Protein AF-A0A3N4K9Q2-F1 (afdb_monomer_lite)

Foldseek 3Di:
DDDDPPVVVVVVVVVLLVQLVVCVVVVDDLVVSVVVDVDHSVVSCVSCVVVVPD

Structure (mmCIF, N/CA/C/O backbone):
data_AF-A0A3N4K9Q2-F1
#
_entry.id   AF-A0A3N4K9Q2-F1
#
loop_
_atom_site.group_PDB
_atom_site.id
_atom_site.type_symbol
_atom_site.label_atom_id
_atom_site.label_alt_id
_atom_site.label_comp_id
_atom_site.label_asym_id
_atom_site.label_entity_id
_atom_site.label_seq_id
_atom_site.pdbx_PDB_ins_code
_atom_site.Cartn_x
_atom_site.Cartn_y
_atom_site.Cartn_z
_atom_site.occupancy
_atom_site.B_iso_or_equiv
_atom_site.auth_seq_id
_atom_site.auth_comp_id
_atom_site.auth_asym_id
_atom_site.auth_atom_id
_atom_site.pdbx_PDB_model_num
ATOM 1 N N . MET A 1 1 ? 31.936 -4.064 -17.528 1.00 50.06 1 MET A N 1
ATOM 2 C CA . MET A 1 1 ? 31.162 -4.508 -16.346 1.00 50.06 1 MET A CA 1
ATOM 3 C C . MET A 1 1 ? 29.998 -3.541 -16.135 1.00 50.06 1 MET A C 1
ATOM 5 O O . MET A 1 1 ? 30.241 -2.477 -15.571 1.00 50.06 1 MET A O 1
ATOM 9 N N . PRO A 1 2 ? 28.769 -3.799 -16.627 1.00 51.03 2 PRO A N 1
ATOM 10 C CA . PRO A 1 2 ? 27.670 -2.883 -16.354 1.00 51.03 2 PRO A CA 1
ATOM 11 C C . PRO A 1 2 ? 27.258 -3.031 -14.885 1.00 51.03 2 PRO A C 1
ATOM 13 O O . PRO A 1 2 ? 26.840 -4.093 -14.427 1.00 51.03 2 PRO A O 1
ATOM 16 N N . LYS A 1 3 ? 27.460 -1.947 -14.134 1.00 54.03 3 LYS A N 1
ATOM 17 C CA . LYS A 1 3 ? 27.150 -1.818 -12.712 1.00 54.03 3 LYS A CA 1
ATOM 18 C C . LYS A 1 3 ? 25.634 -1.932 -12.473 1.00 54.03 3 LYS A C 1
ATOM 20 O O . LYS A 1 3 ? 24.844 -1.144 -12.979 1.00 54.03 3 LYS A O 1
ATOM 25 N N . THR A 1 4 ? 25.266 -2.911 -11.645 1.00 57.06 4 THR A N 1
ATOM 26 C CA . THR A 1 4 ? 24.235 -2.813 -10.593 1.00 57.06 4 THR A CA 1
ATOM 27 C C . THR A 1 4 ? 22.816 -2.370 -10.986 1.00 57.06 4 THR A C 1
ATOM 29 O O . THR A 1 4 ? 22.257 -1.451 -10.393 1.00 57.06 4 THR A O 1
ATOM 32 N N . ILE A 1 5 ? 22.149 -3.115 -11.868 1.00 59.69 5 ILE A N 1
ATOM 33 C CA . ILE A 1 5 ? 20.670 -3.087 -12.017 1.00 59.69 5 ILE A CA 1
ATOM 34 C C . ILE A 1 5 ? 19.926 -3.413 -10.703 1.00 59.69 5 ILE A C 1
ATOM 36 O O . ILE A 1 5 ? 18.797 -2.972 -10.486 1.00 59.69 5 ILE A O 1
ATOM 40 N N . ASN A 1 6 ? 20.571 -4.146 -9.792 1.00 55.53 6 ASN A N 1
ATOM 41 C CA . ASN A 1 6 ? 19.973 -4.581 -8.528 1.00 55.53 6 ASN A CA 1
ATOM 42 C C . ASN A 1 6 ? 19.810 -3.455 -7.490 1.00 55.53 6 ASN A C 1
ATOM 44 O O . ASN A 1 6 ? 18.914 -3.544 -6.653 1.00 55.53 6 ASN A O 1
ATOM 48 N N . GLY A 1 7 ? 20.626 -2.393 -7.549 1.00 59.50 7 GLY A N 1
ATOM 49 C CA . GLY A 1 7 ? 20.537 -1.264 -6.611 1.00 59.50 7 GLY A CA 1
ATOM 50 C C . GLY A 1 7 ? 19.249 -0.461 -6.798 1.00 59.50 7 GLY A C 1
ATOM 51 O O . GLY A 1 7 ? 18.483 -0.291 -5.852 1.00 59.50 7 GLY A O 1
ATOM 52 N N . LYS A 1 8 ? 18.941 -0.099 -8.051 1.00 62.97 8 LYS A N 1
ATOM 53 C CA . LYS A 1 8 ? 17.734 0.668 -8.403 1.00 62.97 8 LYS A CA 1
ATOM 54 C C . LYS A 1 8 ? 16.441 -0.047 -8.000 1.00 62.97 8 LYS A C 1
ATOM 56 O O . LYS A 1 8 ? 15.562 0.562 -7.407 1.00 62.97 8 LYS A O 1
ATOM 61 N N . ARG A 1 9 ? 16.341 -1.363 -8.239 1.00 63.75 9 ARG A N 1
ATOM 62 C CA . ARG A 1 9 ? 15.153 -2.155 -7.852 1.00 63.75 9 ARG A CA 1
ATOM 63 C C . ARG A 1 9 ? 14.901 -2.169 -6.344 1.00 63.75 9 ARG A C 1
ATOM 65 O O . ARG A 1 9 ? 13.750 -2.251 -5.919 1.00 63.75 9 ARG A O 1
ATOM 72 N N . ARG A 1 10 ? 15.962 -2.142 -5.532 1.00 69.12 10 ARG A N 1
ATOM 73 C CA . ARG A 1 10 ? 15.844 -2.162 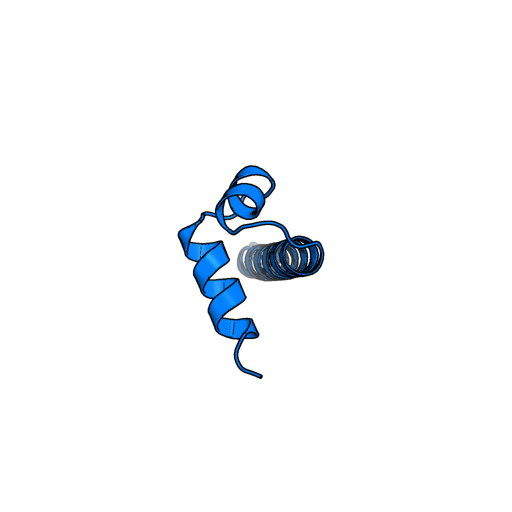-4.069 1.00 69.12 10 ARG A CA 1
ATOM 74 C C . ARG A 1 10 ? 15.364 -0.817 -3.528 1.00 69.12 10 ARG A C 1
ATOM 76 O O . ARG A 1 10 ? 14.561 -0.806 -2.601 1.00 69.12 10 ARG A O 1
ATOM 83 N N . GLU A 1 11 ? 15.819 0.283 -4.121 1.00 72.25 11 GLU A N 1
ATOM 84 C CA . GLU A 1 11 ? 15.370 1.636 -3.773 1.00 72.25 11 GLU A CA 1
ATOM 85 C C . GLU A 1 11 ? 13.911 1.874 -4.169 1.00 72.25 11 GLU A C 1
ATOM 87 O O . GLU A 1 11 ? 13.135 2.318 -3.326 1.00 72.25 11 GLU A O 1
ATOM 92 N N . SER A 1 12 ? 13.497 1.474 -5.380 1.00 75.25 12 SER A N 1
ATOM 93 C CA . SER A 1 12 ? 12.095 1.590 -5.817 1.00 75.25 12 SER A CA 1
AT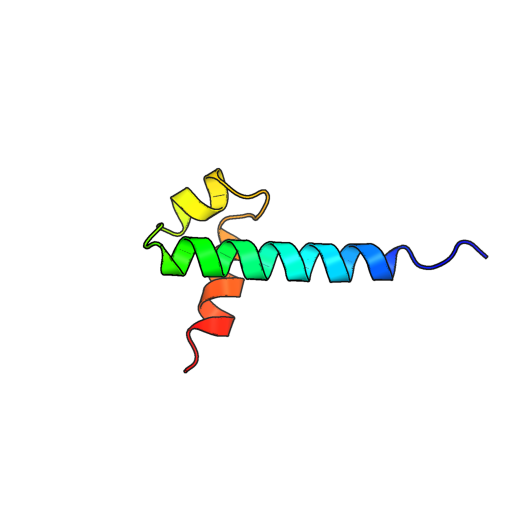OM 94 C C . SER A 1 12 ? 11.132 0.866 -4.872 1.00 75.25 12 SER A C 1
ATOM 96 O O . SER A 1 12 ? 10.152 1.453 -4.432 1.00 75.25 12 SER A O 1
ATOM 98 N N . ARG A 1 13 ? 11.458 -0.366 -4.451 1.00 79.00 13 ARG A N 1
ATOM 99 C CA . ARG A 1 13 ? 10.636 -1.110 -3.476 1.00 79.00 13 ARG A CA 1
ATOM 100 C C . ARG A 1 13 ? 10.542 -0.432 -2.110 1.00 79.00 13 ARG A C 1
ATOM 102 O O . ARG A 1 13 ? 9.554 -0.615 -1.405 1.00 79.00 13 ARG A O 1
ATOM 109 N N . LYS A 1 14 ? 11.587 0.289 -1.693 1.00 81.50 14 LYS A N 1
ATOM 110 C CA . LYS A 1 14 ? 11.576 1.016 -0.419 1.00 81.50 14 LYS A CA 1
ATOM 111 C C . LYS A 1 14 ? 10.641 2.224 -0.504 1.00 81.50 14 LYS A C 1
ATOM 113 O O . LYS A 1 14 ? 9.882 2.437 0.433 1.00 81.50 14 LYS A O 1
ATOM 118 N N . LEU A 1 15 ? 10.669 2.951 -1.622 1.00 84.00 15 LEU A N 1
ATOM 119 C CA . LEU A 1 15 ? 9.765 4.075 -1.883 1.00 84.00 15 LEU A CA 1
ATOM 120 C C . LEU A 1 15 ? 8.302 3.619 -1.961 1.00 84.00 15 LEU A C 1
ATOM 122 O O . LEU A 1 15 ? 7.474 4.162 -1.240 1.00 84.00 15 LEU A O 1
ATOM 126 N N . GLU A 1 16 ? 8.015 2.550 -2.713 1.00 85.94 16 GLU A N 1
ATOM 127 C CA . GLU A 1 16 ? 6.675 1.938 -2.795 1.00 85.94 16 GLU A CA 1
ATOM 128 C C . GLU A 1 16 ? 6.126 1.560 -1.408 1.00 85.94 16 GLU A C 1
ATOM 130 O O . GLU A 1 16 ? 4.946 1.729 -1.117 1.00 85.94 16 GLU A O 1
ATOM 135 N N . CYS A 1 17 ? 6.987 1.047 -0.524 1.00 89.00 17 CYS A N 1
ATOM 136 C CA . CYS A 1 17 ? 6.594 0.679 0.832 1.00 89.00 17 CYS A CA 1
ATOM 137 C C . CYS A 1 17 ? 6.229 1.898 1.689 1.00 89.00 17 CYS A C 1
ATOM 139 O O . CYS A 1 17 ? 5.280 1.817 2.463 1.00 89.00 17 CYS A O 1
ATOM 141 N N . ILE A 1 18 ? 6.983 2.995 1.577 1.00 90.12 18 ILE A N 1
ATOM 142 C CA . ILE A 1 18 ? 6.725 4.233 2.327 1.00 90.12 18 ILE A CA 1
ATOM 143 C C . ILE A 1 18 ? 5.398 4.841 1.870 1.00 90.12 18 ILE A C 1
ATOM 145 O O . ILE A 1 18 ? 4.538 5.112 2.701 1.00 90.12 18 ILE A O 1
ATOM 149 N N . GLU A 1 19 ? 5.192 4.941 0.557 1.00 91.75 19 GLU A N 1
ATOM 150 C CA . GLU A 1 19 ? 3.973 5.501 -0.033 1.00 91.75 19 GLU A CA 1
ATOM 151 C C . GLU A 1 19 ? 2.712 4.727 0.394 1.00 91.75 19 GLU A C 1
ATOM 153 O O . GLU A 1 19 ? 1.711 5.316 0.802 1.00 91.75 19 GLU A O 1
ATOM 158 N N . VAL A 1 20 ? 2.772 3.388 0.390 1.00 92.12 20 VAL A N 1
ATOM 159 C CA . VAL A 1 20 ? 1.671 2.533 0.867 1.00 92.12 20 VAL A CA 1
ATOM 160 C C . VAL A 1 20 ? 1.346 2.783 2.346 1.00 92.12 20 VAL A C 1
ATOM 162 O O . VAL A 1 20 ? 0.171 2.802 2.716 1.00 92.12 20 VAL A O 1
ATOM 165 N N . LEU A 1 21 ? 2.360 2.970 3.196 1.00 91.62 21 LEU A N 1
ATOM 166 C CA . LEU A 1 21 ? 2.167 3.214 4.630 1.00 91.62 21 LEU A CA 1
ATOM 167 C C . LEU A 1 21 ? 1.597 4.607 4.906 1.00 91.62 21 LEU A C 1
ATOM 169 O O . LEU A 1 21 ? 0.701 4.734 5.739 1.00 91.62 21 LEU A O 1
ATOM 173 N N . GLU A 1 22 ? 2.066 5.630 4.193 1.00 93.19 22 GLU A N 1
ATOM 174 C CA . GLU A 1 22 ? 1.544 6.996 4.303 1.00 93.19 22 GLU A CA 1
ATOM 175 C C . GLU A 1 22 ? 0.068 7.065 3.903 1.00 93.19 22 GLU A C 1
ATOM 177 O O . GLU A 1 22 ? -0.746 7.646 4.623 1.00 93.19 22 GLU A O 1
ATOM 182 N N . LEU A 1 23 ? -0.310 6.411 2.800 1.00 92.94 23 LEU A N 1
ATOM 183 C CA . LEU A 1 23 ? -1.706 6.345 2.375 1.00 92.94 23 LEU A CA 1
ATOM 184 C C . LEU A 1 23 ? -2.566 5.557 3.375 1.00 92.94 23 LEU A C 1
ATOM 186 O O . LEU A 1 23 ? -3.682 5.967 3.690 1.00 92.94 23 LEU A O 1
ATOM 190 N N . GLN A 1 24 ? -2.060 4.458 3.938 1.00 91.56 24 GLN A N 1
ATOM 191 C CA . GLN A 1 24 ? -2.798 3.736 4.976 1.00 91.56 24 GLN A CA 1
ATOM 192 C C . GLN A 1 24 ? -2.992 4.590 6.240 1.00 91.56 24 GLN A C 1
ATOM 194 O O . GLN A 1 24 ? -4.072 4.558 6.830 1.00 91.56 24 GLN A O 1
ATOM 199 N N . ALA A 1 25 ? -1.984 5.372 6.642 1.00 89.81 25 ALA A N 1
ATOM 200 C CA . ALA A 1 25 ? -2.070 6.285 7.785 1.00 89.81 25 ALA A CA 1
ATOM 201 C C . ALA A 1 25 ? -3.082 7.422 7.559 1.00 89.81 25 ALA A C 1
ATOM 203 O O . ALA A 1 25 ? -3.735 7.864 8.499 1.00 89.81 25 ALA A O 1
ATOM 204 N N . GLN A 1 26 ? -3.271 7.845 6.307 1.00 93.00 26 GLN A N 1
ATOM 205 C CA . GLN A 1 26 ? -4.327 8.782 5.902 1.00 93.00 26 GLN A CA 1
ATOM 206 C C . GLN A 1 26 ? -5.734 8.143 5.874 1.00 93.00 26 GLN A C 1
ATOM 208 O O . GLN A 1 26 ? -6.713 8.831 5.591 1.00 93.00 26 GLN A O 1
ATOM 213 N N . GLY A 1 27 ? -5.857 6.843 6.163 1.00 91.56 27 GLY A N 1
ATOM 214 C CA . GLY A 1 27 ? -7.133 6.126 6.217 1.00 91.56 27 GLY A CA 1
ATOM 215 C C . GLY A 1 27 ? -7.604 5.562 4.876 1.00 91.56 27 GLY A C 1
ATOM 216 O O . GLY A 1 27 ? -8.753 5.132 4.769 1.00 91.56 27 GLY A O 1
ATOM 217 N N . PHE A 1 28 ? -6.745 5.535 3.850 1.00 92.19 28 PHE A N 1
ATOM 218 C CA . PHE A 1 28 ? -7.097 4.906 2.579 1.00 92.19 28 PHE A CA 1
ATOM 219 C C . PHE A 1 28 ? -7.245 3.391 2.734 1.00 92.19 28 PHE A C 1
ATOM 221 O 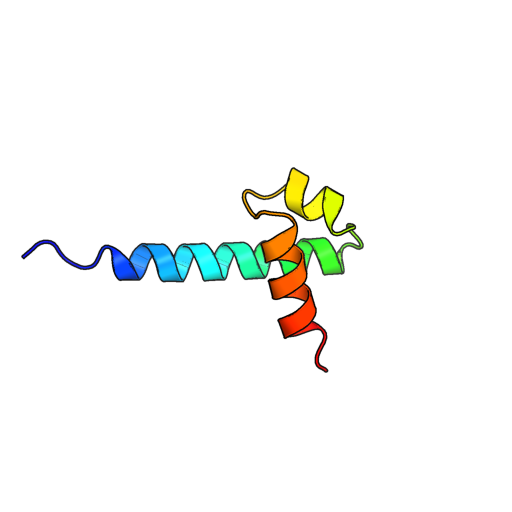O . PHE A 1 28 ? -6.522 2.729 3.477 1.00 92.19 28 PHE A O 1
ATOM 228 N N . THR A 1 29 ? -8.194 2.825 1.993 1.00 89.88 29 THR A N 1
ATOM 229 C CA . THR A 1 29 ? -8.393 1.373 1.922 1.00 89.88 29 THR A CA 1
ATOM 230 C C . THR A 1 29 ? -7.378 0.720 0.985 1.00 89.88 29 THR A C 1
ATOM 232 O O . THR A 1 29 ? -6.872 1.352 0.057 1.00 89.88 29 THR A O 1
ATOM 235 N N . HIS A 1 30 ? -7.145 -0.587 1.140 1.00 89.69 30 HIS A N 1
ATOM 236 C CA . HIS A 1 30 ? -6.218 -1.342 0.283 1.00 89.69 30 HIS A CA 1
ATOM 237 C C . HIS A 1 30 ? -6.479 -1.159 -1.222 1.00 89.69 30 HIS A C 1
ATOM 239 O O . HIS A 1 30 ? -5.539 -1.129 -2.015 1.00 89.69 30 HIS A O 1
ATOM 245 N N . HIS A 1 31 ? -7.750 -1.054 -1.625 1.00 90.94 31 HIS A N 1
ATOM 246 C CA . HIS A 1 31 ? -8.122 -0.845 -3.022 1.00 90.94 31 HIS A CA 1
ATOM 247 C C . HIS A 1 31 ? -7.701 0.536 -3.513 1.00 90.94 31 HIS A C 1
ATOM 249 O O . HIS A 1 31 ? -7.019 0.622 -4.525 1.00 90.94 31 HIS A O 1
ATOM 255 N N . GLN A 1 32 ? -8.014 1.585 -2.753 1.00 92.44 32 GLN A N 1
ATOM 256 C CA . GLN A 1 32 ? -7.654 2.956 -3.111 1.00 92.44 32 GLN A CA 1
ATOM 257 C C . GLN A 1 32 ? -6.137 3.164 -3.151 1.00 92.44 32 GLN A C 1
ATOM 259 O O . GLN A 1 32 ? -5.646 3.894 -4.005 1.00 92.44 32 GLN A O 1
ATOM 264 N N . ILE A 1 33 ? -5.392 2.510 -2.256 1.00 92.88 33 ILE A N 1
ATOM 265 C CA . ILE A 1 33 ? -3.924 2.554 -2.256 1.00 92.88 33 ILE A CA 1
ATOM 266 C C . ILE A 1 33 ? -3.372 1.931 -3.542 1.00 92.88 33 ILE A C 1
ATOM 268 O O . ILE A 1 33 ? -2.508 2.515 -4.189 1.00 92.88 33 ILE A O 1
ATOM 272 N N . ALA A 1 34 ? -3.880 0.766 -3.942 1.00 91.88 34 ALA A N 1
ATOM 273 C CA . ALA A 1 34 ? -3.437 0.106 -5.168 1.00 91.88 34 ALA A CA 1
ATOM 274 C C . ALA A 1 34 ? -3.855 0.853 -6.445 1.00 91.88 34 ALA A C 1
ATOM 276 O O . ALA A 1 34 ? -3.178 0.735 -7.456 1.00 91.88 34 ALA A O 1
ATOM 277 N N . ASP A 1 35 ? -4.955 1.608 -6.403 1.00 92.06 35 ASP A N 1
ATOM 278 C CA . ASP A 1 35 ? -5.399 2.425 -7.536 1.00 92.06 35 ASP A CA 1
ATOM 279 C C . ASP A 1 35 ? -4.600 3.744 -7.640 1.00 92.06 35 ASP A C 1
ATOM 281 O O . ASP A 1 35 ? -4.476 4.308 -8.725 1.00 92.06 35 ASP A O 1
ATOM 285 N N . ARG A 1 36 ? -4.041 4.243 -6.524 1.00 90.00 36 ARG A N 1
ATOM 286 C CA . ARG A 1 36 ? -3.202 5.458 -6.476 1.00 90.00 36 ARG A CA 1
ATOM 287 C C . ARG A 1 36 ? -1.715 5.205 -6.702 1.00 90.00 36 ARG A C 1
ATOM 289 O O . ARG A 1 36 ? -1.013 6.111 -7.134 1.00 90.00 36 ARG A O 1
ATOM 296 N N . THR A 1 37 ? -1.245 4.004 -6.392 1.00 88.50 37 THR A N 1
ATOM 297 C CA . THR A 1 37 ? 0.165 3.616 -6.512 1.00 88.50 37 THR A CA 1
ATOM 298 C C . THR A 1 37 ? 0.358 2.645 -7.671 1.00 88.50 37 THR A C 1
ATOM 300 O O . THR A 1 37 ? -0.584 2.034 -8.163 1.00 88.50 37 THR A O 1
ATOM 303 N N . THR A 1 38 ? 1.601 2.423 -8.096 1.00 87.44 38 THR A N 1
ATOM 304 C CA . THR A 1 38 ? 1.923 1.357 -9.064 1.00 87.44 38 THR A CA 1
ATOM 305 C C . THR A 1 38 ? 1.989 -0.034 -8.417 1.00 87.44 38 THR A C 1
ATOM 307 O O . THR A 1 38 ? 2.405 -1.007 -9.051 1.00 87.44 38 THR A O 1
ATOM 310 N N . VAL A 1 39 ? 1.614 -0.147 -7.138 1.00 87.38 39 VAL A N 1
ATOM 311 C CA . VAL A 1 39 ? 1.740 -1.364 -6.337 1.00 87.38 39 VAL A CA 1
ATOM 312 C C . VAL A 1 39 ? 0.471 -2.200 -6.461 1.00 87.38 39 VAL A C 1
ATOM 314 O O . VAL A 1 39 ? -0.641 -1.747 -6.207 1.00 87.38 39 VAL A O 1
ATOM 317 N N . SER A 1 40 ? 0.629 -3.480 -6.794 1.00 89.62 40 SER A N 1
ATOM 318 C CA . SER A 1 40 ? -0.509 -4.395 -6.875 1.00 89.62 40 SER A CA 1
ATOM 319 C C . SER A 1 40 ? -1.202 -4.571 -5.517 1.00 89.62 40 SER A C 1
ATOM 321 O O . SER A 1 40 ? -0.550 -4.612 -4.472 1.00 89.62 40 SER A O 1
ATOM 323 N N . LYS A 1 41 ? -2.524 -4.792 -5.528 1.00 89.50 41 LYS A N 1
ATOM 324 C CA . LYS A 1 41 ? -3.340 -5.039 -4.318 1.00 89.50 41 LYS A CA 1
ATOM 325 C C . LYS A 1 41 ? -2.736 -6.104 -3.392 1.00 89.50 41 LYS A C 1
ATOM 327 O O . LYS A 1 41 ? -2.720 -5.941 -2.174 1.00 89.50 41 LYS A O 1
ATOM 332 N N . LEU A 1 42 ? -2.189 -7.176 -3.969 1.00 90.38 42 LEU A N 1
ATOM 333 C CA . LEU A 1 42 ? -1.535 -8.252 -3.221 1.00 90.38 42 LEU A CA 1
ATOM 334 C C . LEU A 1 42 ? -0.249 -7.781 -2.520 1.00 90.38 42 LEU A C 1
ATOM 336 O O . LEU A 1 42 ? 0.020 -8.182 -1.389 1.00 90.38 42 LEU A O 1
ATOM 340 N N . ASN A 1 43 ? 0.545 -6.927 -3.168 1.00 89.81 43 ASN A N 1
ATOM 341 C CA . ASN A 1 43 ? 1.750 -6.364 -2.563 1.00 89.81 43 ASN A CA 1
ATOM 3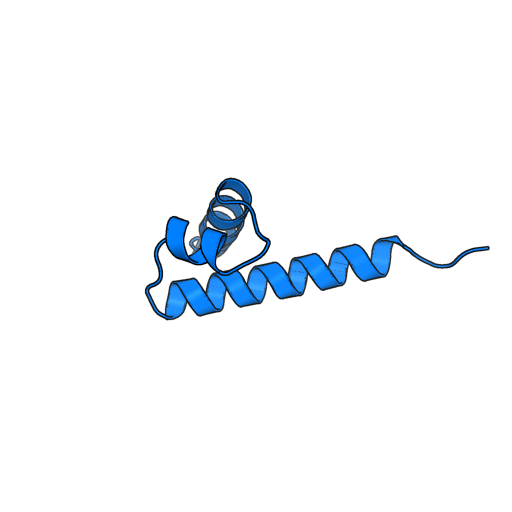42 C C . ASN A 1 43 ? 1.423 -5.305 -1.508 1.00 89.81 43 ASN A C 1
ATOM 344 O O . ASN A 1 43 ? 2.074 -5.310 -0.467 1.00 89.81 43 ASN A O 1
ATOM 348 N N . VAL A 1 44 ? 0.393 -4.479 -1.715 1.00 90.25 44 VAL A N 1
ATOM 349 C CA . VAL A 1 44 ? -0.132 -3.561 -0.688 1.00 90.25 44 VAL A CA 1
ATOM 350 C C . VAL A 1 44 ? -0.506 -4.345 0.570 1.00 90.25 44 VAL A C 1
ATOM 352 O O . VAL A 1 44 ? -0.005 -4.049 1.652 1.00 90.25 44 VAL A O 1
ATOM 355 N N . ALA A 1 45 ? -1.292 -5.417 0.429 1.00 90.25 45 ALA A N 1
ATOM 356 C CA . ALA A 1 45 ? -1.670 -6.270 1.555 1.00 90.25 45 ALA A CA 1
ATOM 357 C C . ALA A 1 45 ? -0.451 -6.894 2.261 1.00 90.25 45 ALA A C 1
ATOM 359 O O . ALA A 1 45 ? -0.410 -6.936 3.488 1.00 90.25 45 ALA A O 1
ATOM 360 N N . LYS A 1 46 ? 0.570 -7.339 1.513 1.00 91.06 46 LYS A N 1
ATOM 361 C CA . LYS A 1 46 ? 1.824 -7.861 2.089 1.00 91.06 46 LYS A CA 1
ATOM 362 C C . LYS A 1 46 ? 2.613 -6.795 2.848 1.00 91.06 46 LYS A C 1
ATOM 364 O O . LYS A 1 46 ? 3.125 -7.092 3.924 1.00 91.06 46 LYS A O 1
ATOM 369 N N . ILE A 1 47 ? 2.730 -5.589 2.291 1.00 89.81 47 ILE A N 1
ATOM 370 C CA . ILE A 1 47 ? 3.409 -4.456 2.929 1.00 89.81 47 ILE A CA 1
ATOM 371 C C . ILE A 1 47 ? 2.701 -4.125 4.240 1.00 89.81 47 ILE A C 1
ATOM 373 O O . ILE A 1 47 ? 3.329 -4.154 5.293 1.00 89.81 47 ILE A O 1
ATOM 377 N N . LEU A 1 48 ? 1.388 -3.915 4.198 1.00 88.50 48 LEU A N 1
ATOM 378 C CA . LEU A 1 48 ? 0.615 -3.568 5.384 1.00 8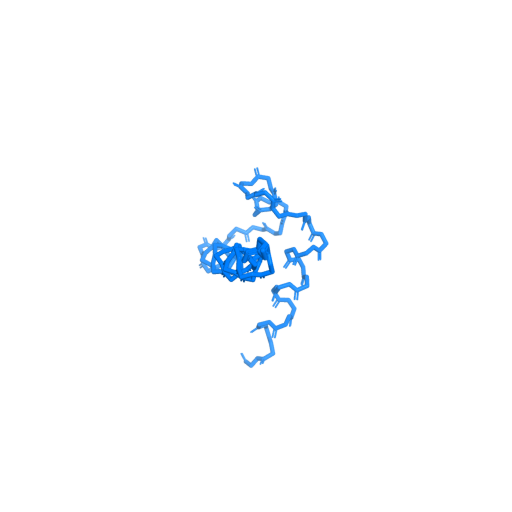8.50 48 LEU A CA 1
ATOM 379 C C . LEU A 1 48 ? 0.623 -4.688 6.424 1.00 88.50 48 LEU A C 1
ATOM 381 O O . LEU A 1 48 ? 0.836 -4.413 7.594 1.00 88.50 48 LEU A O 1
ATOM 385 N N . CYS A 1 49 ? 0.481 -5.952 6.020 1.00 89.44 49 CYS A N 1
ATOM 386 C CA . CYS A 1 49 ? 0.561 -7.093 6.936 1.00 89.44 49 CYS A CA 1
ATOM 387 C C . CYS A 1 49 ? 1.926 -7.179 7.633 1.00 89.44 49 CYS A C 1
ATOM 389 O O . CYS A 1 49 ? 1.987 -7.393 8.838 1.00 89.44 49 CYS A O 1
ATOM 391 N N . LYS A 1 50 ? 3.023 -6.942 6.903 1.00 87.12 50 LYS A N 1
ATOM 392 C CA . LYS A 1 50 ? 4.376 -6.942 7.473 1.00 87.12 50 LYS A CA 1
ATOM 393 C C . LYS A 1 50 ? 4.586 -5.829 8.507 1.00 87.12 50 LYS A C 1
ATOM 395 O O . LYS A 1 50 ? 5.353 -6.026 9.441 1.00 87.12 50 LYS A O 1
ATOM 400 N N . TRP A 1 51 ? 3.940 -4.679 8.321 1.00 80.62 51 TRP A N 1
ATOM 401 C CA . TRP A 1 51 ? 4.088 -3.504 9.187 1.00 80.62 51 TRP A CA 1
ATOM 402 C C . TRP A 1 51 ? 3.022 -3.394 10.285 1.00 80.62 51 TRP A C 1
ATOM 404 O O . TRP A 1 51 ? 3.251 -2.704 11.266 1.00 80.62 51 TRP A O 1
ATOM 414 N N . LYS A 1 52 ? 1.891 -4.103 10.169 1.00 72.81 52 LYS A N 1
ATOM 415 C CA . LYS A 1 52 ? 0.830 -4.172 11.191 1.00 72.81 52 LYS A CA 1
ATOM 416 C C . LYS A 1 52 ? 1.195 -5.087 12.374 1.00 72.81 52 LYS A C 1
ATOM 418 O O . LYS A 1 52 ? 0.388 -5.270 13.277 1.00 72.81 52 LYS A O 1
ATOM 423 N N . VAL A 1 53 ? 2.395 -5.672 12.377 1.00 51.88 53 VAL A N 1
ATOM 424 C CA . VAL A 1 53 ? 2.938 -6.436 13.508 1.00 51.88 53 VAL A CA 1
ATOM 425 C C . VAL A 1 53 ? 3.738 -5.493 14.414 1.00 51.88 53 VAL A C 1
ATOM 427 O O . VAL A 1 53 ? 4.965 -5.536 14.412 1.00 51.88 53 VAL A O 1
ATOM 430 N N . MET A 1 54 ? 3.023 -4.609 15.117 1.00 41.97 54 MET A N 1
ATOM 431 C CA . MET A 1 54 ? 3.291 -4.092 16.473 1.00 41.97 54 MET A CA 1
ATOM 432 C C . MET A 1 54 ? 2.199 -3.101 16.871 1.00 41.97 54 MET A C 1
ATOM 434 O O . MET A 1 54 ? 1.931 -2.174 16.077 1.00 41.97 54 MET A O 1
#

pLDDT: mean 81.22, std 14.43, range [41.97, 93.19]

Sequence (54 aa):
MPKTINGKRRESRKLECIEVLELQAQGFTHHQIADRTTVSKLNVAKILCKWKVM

Secondary structure (DSSP, 8-state):
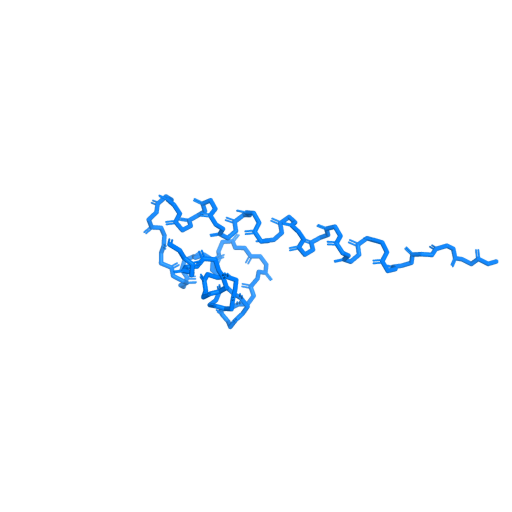----HHHHHHHHHHHHHHHHHHHHHTT--HHHHHHHSSS-HHHHHHHHHHHS--

Organism: NCBI:txid1336337

Radius of gyration: 12.86 Å; chains: 1; bounding box: 40×17×33 Å